Protein AF-A0A843IX58-F1 (afdb_monomer_lite)

pLDDT: mean 81.72, std 13.38, range [40.62, 94.62]

Foldseek 3Di:
DDPPDPPVVVVVVVVVLQVVLQVVLCCCVPVVVADNLLSVLSNLLSQLVVLLVVLVVDDQDDPDDGGPSLVSNVSSLLSNLVSVLSNCVSVDVDDPVVSVVVSVVSVVVSVVVVVVVVVD

Structure (mmCIF, N/CA/C/O backbone):
data_AF-A0A843IX58-F1
#
_entry.id   AF-A0A843IX58-F1
#
loop_
_atom_site.group_PDB
_atom_site.id
_atom_site.type_symbol
_atom_site.label_atom_id
_atom_site.label_alt_id
_atom_site.label_comp_id
_atom_site.label_asym_id
_atom_site.label_entity_id
_atom_site.label_seq_id
_atom_site.pdbx_PDB_ins_code
_atom_site.Cartn_x
_atom_site.Cartn_y
_atom_site.Cartn_z
_atom_site.occupancy
_atom_site.B_iso_or_equiv
_atom_site.auth_seq_id
_atom_site.auth_comp_id
_atom_site.auth_asym_id
_atom_site.auth_atom_id
_atom_site.pdbx_PDB_model_num
ATOM 1 N N . MET A 1 1 ? 12.492 2.583 -31.143 1.00 40.62 1 MET A N 1
ATOM 2 C CA . MET A 1 1 ? 11.849 3.891 -30.896 1.00 40.62 1 MET A CA 1
ATOM 3 C C . MET A 1 1 ? 11.657 3.991 -29.390 1.00 40.62 1 MET A C 1
ATOM 5 O O . MET A 1 1 ? 10.829 3.274 -28.853 1.00 40.62 1 MET A O 1
ATOM 9 N N . SER A 1 2 ? 12.535 4.720 -28.696 1.00 41.97 2 SER A N 1
ATOM 10 C CA . SER A 1 2 ? 12.519 4.797 -27.229 1.00 41.97 2 SER A CA 1
ATOM 11 C C . SER A 1 2 ? 11.331 5.650 -26.789 1.00 41.97 2 SER A C 1
ATOM 13 O O . SER A 1 2 ? 11.304 6.853 -27.039 1.00 41.97 2 SER A O 1
ATOM 15 N N . THR A 1 3 ? 10.318 5.030 -26.188 1.00 48.19 3 THR A N 1
ATOM 16 C CA . THR A 1 3 ? 9.170 5.717 -25.584 1.00 48.19 3 THR A CA 1
ATOM 17 C C . THR A 1 3 ? 9.558 6.238 -24.202 1.00 48.19 3 THR A C 1
ATOM 19 O O . THR A 1 3 ? 9.001 5.840 -23.177 1.00 48.19 3 THR A O 1
ATOM 22 N N . THR A 1 4 ? 10.556 7.116 -24.140 1.00 57.47 4 THR A N 1
ATOM 23 C CA . THR A 1 4 ? 10.865 7.864 -22.924 1.00 57.47 4 THR A CA 1
ATOM 24 C C . THR A 1 4 ? 9.753 8.882 -22.698 1.00 57.47 4 THR A C 1
ATOM 26 O O . THR A 1 4 ? 9.681 9.923 -23.346 1.00 57.47 4 THR A O 1
ATOM 29 N N . ILE A 1 5 ? 8.836 8.564 -21.778 1.00 58.28 5 ILE A N 1
ATOM 30 C CA . ILE A 1 5 ? 7.842 9.525 -21.289 1.00 58.28 5 ILE A CA 1
ATOM 31 C C . ILE A 1 5 ? 8.604 10.777 -20.821 1.00 58.28 5 ILE A C 1
ATOM 33 O O . ILE A 1 5 ? 9.483 10.644 -19.965 1.00 58.28 5 ILE A O 1
ATOM 37 N N . PRO A 1 6 ? 8.287 11.975 -21.345 1.00 60.50 6 PRO A N 1
ATOM 38 C CA . PRO A 1 6 ? 8.971 13.202 -20.966 1.00 60.50 6 PRO A CA 1
ATOM 39 C C . PRO A 1 6 ? 8.951 13.401 -19.449 1.00 60.50 6 PRO A C 1
ATOM 41 O O . PRO A 1 6 ? 7.906 13.219 -18.819 1.00 60.50 6 PRO A O 1
ATOM 44 N N . HIS A 1 7 ? 10.078 13.816 -18.864 1.00 58.00 7 HIS A N 1
ATOM 45 C CA . HIS A 1 7 ? 10.213 13.995 -17.412 1.00 58.00 7 HIS A CA 1
ATOM 46 C C . HIS A 1 7 ? 9.094 14.861 -16.808 1.00 58.00 7 HIS A C 1
ATOM 48 O O . HIS A 1 7 ? 8.560 14.510 -15.761 1.00 58.00 7 HIS A O 1
ATOM 54 N N . TYR A 1 8 ? 8.643 15.908 -17.509 1.00 58.03 8 TYR A N 1
ATOM 55 C CA . TYR A 1 8 ? 7.541 16.763 -17.051 1.00 58.03 8 TYR A CA 1
ATOM 56 C C . TYR A 1 8 ? 6.188 16.031 -16.948 1.00 58.03 8 TYR A C 1
ATOM 58 O O . TYR A 1 8 ? 5.411 16.308 -16.035 1.00 58.03 8 TYR A O 1
ATOM 66 N N . LYS A 1 9 ? 5.908 15.054 -17.828 1.00 65.44 9 LYS A N 1
ATOM 67 C CA . LYS A 1 9 ? 4.682 14.236 -17.758 1.00 65.44 9 LYS A CA 1
ATOM 68 C C . LYS A 1 9 ? 4.724 13.270 -16.575 1.00 65.44 9 LYS A C 1
ATOM 70 O O . LYS A 1 9 ? 3.700 13.056 -15.934 1.00 65.44 9 LYS A O 1
ATOM 75 N N . ARG A 1 10 ? 5.905 12.727 -16.246 1.00 64.06 10 ARG A N 1
ATOM 76 C CA . ARG A 1 10 ? 6.098 11.886 -15.049 1.00 64.06 10 ARG A CA 1
ATOM 77 C C . ARG A 1 10 ? 5.911 12.686 -13.760 1.00 64.06 10 ARG A C 1
ATOM 79 O O . ARG A 1 10 ? 5.235 12.203 -12.858 1.00 64.06 10 ARG A O 1
ATOM 86 N N . THR A 1 11 ? 6.441 13.906 -13.695 1.00 68.19 11 THR A N 1
ATOM 87 C CA . THR A 1 11 ? 6.272 14.792 -12.532 1.00 68.19 11 THR A CA 1
ATOM 88 C C . THR A 1 11 ? 4.810 15.191 -12.324 1.00 68.19 11 THR A C 1
ATOM 90 O O . THR A 1 11 ? 4.328 15.157 -11.195 1.00 68.19 11 THR A O 1
ATOM 93 N N . GLY A 1 12 ? 4.073 15.497 -13.399 1.00 72.69 12 GLY A N 1
ATOM 94 C CA . GLY A 1 12 ? 2.639 15.801 -13.311 1.00 72.69 12 GLY A CA 1
ATOM 95 C C . GLY A 1 12 ? 1.799 14.618 -12.818 1.00 72.69 12 GLY A C 1
ATOM 96 O O . GLY A 1 12 ? 0.912 14.795 -11.988 1.00 72.69 12 GLY A O 1
ATOM 97 N N . LEU A 1 13 ? 2.114 13.401 -13.270 1.00 73.38 13 LEU A N 1
ATOM 98 C CA . LEU A 1 13 ? 1.403 12.184 -12.865 1.00 73.38 13 LEU A CA 1
ATOM 99 C C . LEU A 1 13 ? 1.685 11.813 -11.397 1.00 73.38 13 LEU A C 1
ATOM 101 O O . LEU A 1 13 ? 0.771 11.421 -10.677 1.00 73.38 13 LEU A O 1
ATOM 105 N N . LEU A 1 14 ? 2.924 12.018 -10.935 1.00 72.62 14 LEU A N 1
ATOM 106 C CA . LEU A 1 14 ? 3.316 11.895 -9.525 1.00 72.62 14 LEU A CA 1
ATOM 107 C C . LEU A 1 14 ? 2.566 12.885 -8.631 1.00 72.62 14 LEU A C 1
ATOM 109 O O . LEU A 1 14 ? 1.975 12.487 -7.631 1.00 72.62 14 LEU A O 1
ATOM 113 N N . LEU A 1 15 ? 2.568 14.167 -9.003 1.00 77.88 15 LEU A N 1
ATOM 114 C CA . LEU A 1 15 ? 1.867 15.209 -8.255 1.00 77.88 15 LEU A CA 1
ATOM 115 C C . LEU A 1 15 ? 0.362 14.936 -8.197 1.00 77.88 15 LEU A C 1
ATOM 117 O O . LEU A 1 15 ? -0.223 15.009 -7.121 1.00 77.88 15 LEU A O 1
ATOM 121 N N . GLY A 1 16 ? -0.250 14.547 -9.320 1.00 81.88 16 GLY A N 1
ATOM 122 C CA . GLY A 1 16 ? -1.664 14.175 -9.367 1.00 81.88 16 GLY A CA 1
ATOM 123 C C . GLY A 1 16 ? -1.996 12.993 -8.453 1.00 81.88 16 GLY A C 1
ATOM 124 O O . GLY A 1 16 ? -2.952 13.067 -7.683 1.00 81.88 16 GLY A O 1
ATOM 125 N N . ALA A 1 17 ? -1.182 11.933 -8.476 1.00 81.38 17 ALA A N 1
ATOM 126 C CA . ALA A 1 17 ? -1.374 10.764 -7.618 1.00 81.38 17 ALA A CA 1
ATOM 127 C C . ALA A 1 17 ? -1.228 11.102 -6.124 1.00 81.38 17 ALA A C 1
ATOM 129 O O . ALA A 1 17 ? -2.020 10.631 -5.306 1.00 81.38 17 ALA A O 1
ATOM 130 N N . ILE A 1 18 ? -0.259 11.950 -5.762 1.00 83.12 18 ILE A N 1
ATOM 131 C CA . ILE A 1 18 ? -0.056 12.401 -4.377 1.00 83.12 18 ILE A CA 1
ATOM 132 C C . ILE A 1 18 ? -1.244 13.240 -3.905 1.00 83.12 18 ILE A C 1
ATOM 134 O O . ILE A 1 18 ? -1.791 12.965 -2.839 1.00 83.12 18 ILE A O 1
ATOM 138 N N . ILE A 1 19 ? -1.678 14.222 -4.700 1.00 87.88 19 ILE A N 1
ATOM 139 C CA . ILE A 1 19 ? -2.820 15.083 -4.359 1.00 87.88 19 ILE A CA 1
ATOM 140 C C . ILE A 1 19 ? -4.084 14.241 -4.175 1.00 87.88 19 ILE A C 1
ATOM 142 O O . ILE A 1 19 ? -4.799 14.417 -3.191 1.00 87.88 19 ILE A O 1
ATOM 146 N N . LEU A 1 20 ? -4.332 13.288 -5.077 1.00 88.62 20 LEU A N 1
ATOM 147 C CA . LEU A 1 20 ? -5.486 12.396 -4.987 1.00 88.62 20 LEU A CA 1
ATOM 148 C C . LEU A 1 20 ? -5.424 11.519 -3.731 1.00 88.62 20 LEU A C 1
ATOM 150 O O . LEU A 1 20 ? -6.416 11.393 -3.020 1.00 88.62 20 LEU A O 1
ATOM 154 N N . THR A 1 21 ? -4.251 10.974 -3.409 1.00 88.19 21 THR A N 1
ATOM 155 C CA . THR A 1 21 ? -4.055 10.157 -2.201 1.00 88.19 21 THR A CA 1
ATOM 156 C C . THR A 1 21 ? -4.292 10.969 -0.925 1.00 88.19 21 THR A C 1
ATOM 158 O O . THR A 1 21 ? -4.966 10.499 -0.010 1.00 88.19 21 THR A O 1
ATOM 161 N N . ILE A 1 22 ? -3.786 12.205 -0.868 1.00 88.75 22 ILE A N 1
ATOM 162 C CA . ILE A 1 22 ? -4.009 13.115 0.264 1.00 88.75 22 ILE A CA 1
ATOM 163 C C . ILE A 1 22 ? -5.495 13.462 0.385 1.00 88.75 22 ILE A C 1
ATOM 165 O O . ILE A 1 22 ? -6.032 13.431 1.489 1.00 88.75 22 ILE A O 1
ATOM 169 N N . ALA A 1 23 ? -6.177 13.741 -0.728 1.00 89.75 23 ALA A N 1
ATOM 170 C CA . ALA A 1 23 ? -7.606 14.036 -0.721 1.00 89.75 23 ALA A CA 1
ATOM 171 C C . ALA A 1 23 ? -8.420 12.866 -0.148 1.00 89.75 23 ALA A C 1
ATOM 173 O O . ALA A 1 23 ? -9.252 13.075 0.732 1.00 89.75 23 ALA A O 1
ATOM 174 N N . VAL A 1 24 ? -8.129 11.630 -0.570 1.00 89.12 24 VAL A N 1
ATOM 175 C CA . VAL A 1 24 ? -8.771 10.427 -0.013 1.00 89.12 24 VAL A CA 1
ATOM 176 C C . VAL A 1 24 ? -8.473 10.288 1.481 1.00 89.12 24 VAL A C 1
ATOM 178 O O . VAL A 1 24 ? -9.385 10.019 2.257 1.00 89.12 24 VAL A O 1
ATOM 181 N N . ALA A 1 25 ? -7.234 10.533 1.912 1.00 85.81 25 ALA A N 1
ATOM 182 C CA . ALA A 1 25 ? -6.863 10.450 3.324 1.00 85.81 25 ALA A CA 1
ATOM 183 C C . ALA A 1 25 ? -7.612 11.479 4.191 1.00 85.81 25 ALA A C 1
ATOM 185 O O . ALA A 1 25 ? -8.069 11.144 5.284 1.00 85.81 25 ALA A O 1
ATOM 186 N N . ILE A 1 26 ? -7.785 12.707 3.689 1.00 88.38 26 ILE A N 1
ATOM 187 C CA . ILE A 1 26 ? -8.567 13.756 4.358 1.00 88.38 26 ILE A CA 1
ATOM 188 C C . ILE A 1 26 ? -10.044 13.362 4.434 1.00 88.38 26 ILE A C 1
ATOM 190 O O . ILE A 1 26 ? -10.646 13.524 5.490 1.00 88.38 26 ILE A O 1
ATOM 194 N N . ILE A 1 27 ? -10.621 12.811 3.360 1.00 89.31 27 ILE A N 1
ATOM 195 C CA . ILE A 1 27 ? -12.014 12.331 3.354 1.00 89.31 27 ILE A CA 1
ATOM 196 C C . ILE A 1 27 ? -12.197 11.215 4.390 1.00 89.31 27 ILE A C 1
ATOM 198 O O . ILE A 1 27 ? -13.134 11.272 5.180 1.00 89.31 27 ILE A O 1
ATOM 202 N N . CYS A 1 28 ? -11.292 10.235 4.447 1.00 86.06 28 CYS A N 1
ATOM 203 C CA . CYS A 1 28 ? -11.359 9.175 5.454 1.00 86.06 28 CYS A CA 1
ATOM 204 C C . CYS A 1 28 ? -11.285 9.727 6.883 1.00 86.06 28 CYS A C 1
ATOM 206 O O . CYS A 1 28 ? -12.023 9.272 7.748 1.00 86.06 28 CYS A O 1
ATOM 208 N N . TRP A 1 29 ? -10.426 10.715 7.136 1.00 87.44 29 TRP A N 1
ATOM 209 C CA . TRP A 1 29 ? -10.291 11.297 8.470 1.00 87.44 29 TRP A CA 1
ATOM 210 C C . TRP A 1 29 ? -11.488 12.172 8.865 1.00 87.44 29 TRP A C 1
ATOM 212 O O . TRP A 1 29 ? -12.047 11.988 9.937 1.00 87.44 29 TRP A O 1
ATOM 222 N N . GLN A 1 30 ? -11.879 13.118 8.011 1.00 89.69 30 GLN A N 1
ATOM 223 C CA . GLN A 1 30 ? -12.842 14.168 8.362 1.00 89.69 30 GLN A CA 1
ATOM 224 C C . GLN A 1 30 ? -14.286 13.818 8.001 1.00 89.69 30 GLN A C 1
ATOM 226 O O . GLN A 1 30 ? -15.203 14.231 8.698 1.00 89.69 30 GLN A O 1
ATOM 231 N N . ALA A 1 31 ? -14.517 13.088 6.905 1.00 87.06 31 ALA A N 1
ATOM 232 C CA . ALA A 1 31 ? -15.876 12.772 6.457 1.00 87.06 31 ALA A CA 1
ATOM 233 C C . ALA A 1 31 ? -16.379 11.422 6.983 1.00 87.06 31 ALA A C 1
ATOM 235 O O . ALA A 1 31 ? -17.586 11.240 7.116 1.00 87.06 31 ALA A O 1
ATOM 236 N N . LEU A 1 32 ? -15.474 10.476 7.265 1.00 87.12 32 LEU A N 1
ATOM 237 C CA . LEU A 1 32 ? -15.822 9.158 7.812 1.00 87.12 32 LEU A CA 1
ATOM 238 C C . LEU A 1 32 ? -15.557 9.037 9.321 1.00 87.12 32 LEU A C 1
ATOM 240 O O . LEU A 1 32 ? -15.691 7.940 9.857 1.00 87.12 32 LEU A O 1
ATOM 244 N N . ASP A 1 33 ? -15.166 10.132 9.986 1.00 85.94 33 ASP A N 1
ATOM 245 C CA . ASP A 1 33 ? -14.860 10.188 11.427 1.00 85.94 33 ASP A CA 1
ATOM 246 C C . ASP A 1 33 ? -13.853 9.111 11.889 1.00 85.94 33 ASP A C 1
ATOM 248 O O . ASP A 1 33 ? -13.860 8.632 13.026 1.00 85.94 33 ASP A O 1
ATOM 252 N N . MET A 1 34 ? -12.960 8.690 10.987 1.00 87.50 34 MET A N 1
ATOM 253 C CA . MET A 1 34 ? -11.963 7.672 11.298 1.00 87.50 34 MET A CA 1
ATOM 254 C C . MET A 1 34 ? -10.797 8.265 12.088 1.00 87.50 34 MET A C 1
ATOM 256 O O . MET A 1 34 ? -10.480 9.449 12.001 1.00 87.50 34 MET A O 1
ATOM 260 N N . SER A 1 35 ? -10.085 7.413 12.829 1.00 88.88 35 SER A N 1
ATOM 261 C CA . SER A 1 35 ? -8.887 7.830 13.560 1.00 88.88 35 SER A CA 1
ATOM 262 C C . SER A 1 35 ? -7.854 8.486 12.636 1.00 88.88 35 SER A C 1
ATOM 264 O O . SER A 1 35 ? -7.609 8.006 11.531 1.00 88.88 35 SER A O 1
ATOM 266 N N . PHE A 1 36 ? -7.163 9.521 13.121 1.00 87.25 36 PHE A N 1
ATOM 267 C CA . PHE A 1 36 ? -6.067 10.178 12.396 1.00 87.25 36 PHE A CA 1
ATOM 268 C C . PHE A 1 36 ? -4.989 9.190 11.908 1.00 87.25 36 PHE A C 1
ATOM 270 O O . PHE A 1 36 ? -4.386 9.391 10.856 1.00 87.25 36 PHE A O 1
ATOM 277 N N . TRP A 1 37 ? -4.795 8.069 12.612 1.00 88.06 37 TRP A N 1
ATOM 278 C CA . TRP A 1 37 ? -3.872 6.998 12.215 1.00 88.06 37 TRP A CA 1
ATOM 279 C C . TRP A 1 37 ? -4.230 6.315 10.882 1.00 88.06 37 TRP A C 1
ATOM 281 O O . TRP A 1 37 ? -3.388 5.640 10.289 1.00 88.06 37 TRP A O 1
ATOM 291 N N . VAL A 1 38 ? -5.440 6.522 10.358 1.00 88.44 38 VAL A N 1
ATOM 292 C CA . VAL A 1 38 ? -5.846 6.072 9.019 1.00 88.44 38 VAL A CA 1
ATOM 293 C C . VAL A 1 38 ? -5.143 6.861 7.912 1.00 88.44 38 VAL A C 1
ATOM 295 O O . VAL A 1 38 ? -4.836 6.290 6.867 1.00 88.44 38 VAL A O 1
ATOM 298 N N . VAL A 1 39 ? -4.810 8.135 8.140 1.00 88.69 39 VAL A N 1
ATOM 299 C CA . VAL A 1 39 ? -4.150 9.006 7.151 1.00 88.69 39 VAL A CA 1
ATOM 300 C C . VAL A 1 39 ? -2.838 8.406 6.620 1.00 88.69 39 VAL A C 1
ATOM 302 O O . VAL A 1 39 ? -2.725 8.233 5.403 1.00 88.69 39 VAL A O 1
ATOM 305 N N . PRO A 1 40 ? -1.853 8.025 7.462 1.00 90.31 40 PRO A N 1
ATOM 306 C CA . PRO A 1 40 ? -0.629 7.397 6.967 1.00 90.31 40 PRO A CA 1
ATOM 307 C C . PRO A 1 40 ? -0.893 6.048 6.284 1.00 90.31 40 PRO A C 1
ATOM 309 O O . PRO A 1 40 ? -0.202 5.719 5.323 1.00 90.31 40 PRO A O 1
ATOM 312 N N . CYS A 1 41 ? -1.914 5.292 6.708 1.00 92.00 41 CYS A N 1
ATOM 313 C CA . CYS A 1 41 ? -2.285 4.034 6.055 1.00 92.00 41 CYS A CA 1
ATOM 314 C C . CYS A 1 41 ? -2.750 4.271 4.613 1.00 92.00 41 CYS A C 1
ATOM 316 O O . CYS A 1 41 ? -2.253 3.623 3.694 1.00 92.00 41 CYS A O 1
ATOM 318 N N . VAL A 1 42 ? -3.640 5.243 4.397 1.00 91.56 42 VAL A N 1
ATOM 319 C CA . VAL A 1 42 ? -4.122 5.620 3.058 1.00 91.56 42 VAL A CA 1
ATOM 320 C C . VAL A 1 42 ? -2.974 6.120 2.181 1.00 91.56 42 VAL A C 1
ATOM 322 O O . VAL A 1 42 ? -2.891 5.745 1.011 1.00 91.56 42 VAL A O 1
ATOM 325 N N . ILE A 1 43 ? -2.045 6.899 2.744 1.00 91.00 43 ILE A N 1
ATOM 326 C CA . ILE A 1 43 ? -0.855 7.362 2.016 1.00 91.00 43 ILE A CA 1
ATOM 327 C C . ILE A 1 43 ? 0.008 6.183 1.558 1.00 91.00 43 ILE A C 1
ATOM 329 O O . ILE A 1 43 ? 0.401 6.132 0.392 1.00 91.00 43 ILE A O 1
ATOM 333 N N . LEU A 1 44 ? 0.269 5.211 2.436 1.00 92.81 44 LEU A N 1
ATOM 334 C CA . LEU A 1 44 ? 1.021 4.004 2.084 1.00 92.81 44 LEU A CA 1
ATOM 335 C C . LEU A 1 44 ? 0.317 3.197 0.987 1.00 92.81 44 LEU A C 1
ATOM 337 O O . LEU A 1 44 ? 0.970 2.773 0.034 1.00 92.81 44 LEU A O 1
ATOM 341 N N . VAL A 1 45 ? -1.008 3.041 1.061 1.00 92.69 45 VAL A N 1
ATOM 342 C CA . VAL A 1 45 ? -1.785 2.379 -0.001 1.00 92.69 45 VAL A CA 1
ATOM 343 C C . VAL A 1 45 ? -1.647 3.120 -1.331 1.00 92.69 45 VAL A C 1
ATOM 345 O O . VAL A 1 45 ? -1.377 2.486 -2.352 1.00 92.69 45 VAL A O 1
ATOM 348 N N . GLY A 1 46 ? -1.759 4.450 -1.331 1.00 92.25 46 GLY A N 1
ATOM 349 C CA . GLY A 1 46 ? -1.603 5.267 -2.538 1.00 92.25 46 GLY A CA 1
ATOM 350 C C . GLY A 1 46 ? -0.204 5.173 -3.150 1.00 92.25 46 GLY A C 1
ATOM 351 O O . GLY A 1 46 ? -0.073 4.970 -4.358 1.00 92.25 46 GLY A O 1
ATOM 352 N N . ILE A 1 47 ? 0.849 5.226 -2.326 1.00 90.25 47 ILE A N 1
ATOM 353 C CA . ILE A 1 47 ? 2.236 5.023 -2.780 1.00 90.25 47 ILE A CA 1
ATOM 354 C C . ILE A 1 47 ? 2.401 3.613 -3.360 1.00 90.25 47 ILE A C 1
ATOM 356 O O . ILE A 1 47 ? 2.973 3.456 -4.439 1.00 90.25 47 ILE A O 1
ATOM 360 N N . GLY A 1 48 ? 1.872 2.591 -2.685 1.00 90.69 48 GLY A N 1
ATOM 361 C CA . GLY A 1 48 ? 1.908 1.209 -3.158 1.00 90.69 48 GLY A CA 1
ATOM 362 C C . GLY A 1 48 ? 1.246 1.042 -4.526 1.00 90.69 48 GLY A C 1
ATOM 363 O O . GLY A 1 48 ? 1.866 0.52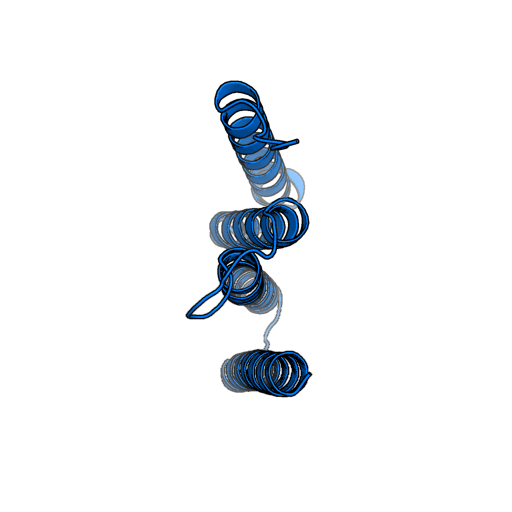9 -5.460 1.00 90.69 48 GLY A O 1
ATOM 364 N N . ALA A 1 49 ? 0.023 1.555 -4.679 1.00 89.19 49 ALA A N 1
ATOM 365 C CA . ALA A 1 49 ? -0.729 1.531 -5.933 1.00 89.19 49 ALA A CA 1
ATOM 366 C C . ALA A 1 49 ? -0.007 2.284 -7.062 1.00 89.19 49 ALA A C 1
ATOM 368 O O . ALA A 1 49 ? 0.021 1.828 -8.210 1.00 89.19 49 ALA A O 1
ATOM 369 N N . PHE A 1 50 ? 0.627 3.411 -6.741 1.00 88.75 50 PHE A N 1
ATOM 370 C CA . PHE A 1 50 ? 1.418 4.179 -7.693 1.00 88.75 50 PHE A CA 1
ATOM 371 C C . PHE A 1 50 ? 2.655 3.409 -8.178 1.00 88.75 50 PHE A C 1
ATOM 373 O O . PHE A 1 50 ? 2.903 3.339 -9.384 1.00 88.75 50 PHE A O 1
ATOM 380 N N . LEU A 1 51 ? 3.414 2.791 -7.268 1.00 87.38 51 LEU A N 1
ATOM 381 C CA . LEU A 1 51 ? 4.584 1.982 -7.624 1.00 87.38 51 LEU A CA 1
ATOM 382 C C . LEU A 1 51 ? 4.182 0.755 -8.457 1.00 87.38 51 LEU A C 1
ATOM 384 O O . LEU A 1 51 ? 4.824 0.465 -9.467 1.00 87.38 51 LEU A O 1
ATOM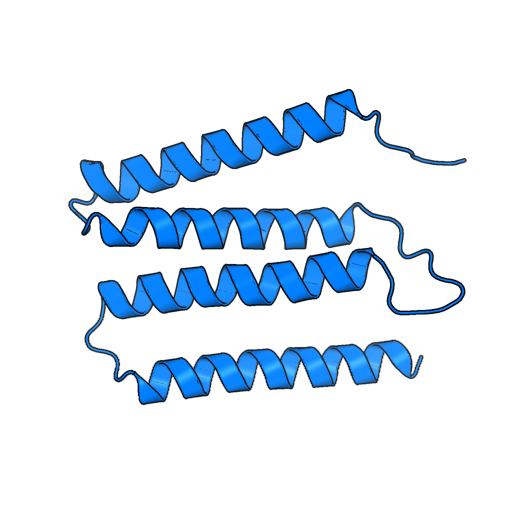 388 N N . ILE A 1 52 ? 3.074 0.092 -8.108 1.00 88.00 52 ILE A N 1
ATOM 389 C CA . ILE A 1 52 ? 2.508 -0.998 -8.919 1.00 88.00 52 ILE A CA 1
ATOM 390 C C . ILE A 1 52 ? 2.160 -0.488 -10.321 1.00 88.00 52 ILE A C 1
ATOM 392 O O . ILE A 1 52 ? 2.557 -1.100 -11.307 1.00 88.00 52 ILE A O 1
ATOM 396 N N . SER A 1 53 ? 1.492 0.658 -10.438 1.00 84.62 53 SER A N 1
ATOM 397 C CA . SER A 1 53 ? 1.143 1.245 -11.740 1.00 84.62 53 SER A CA 1
ATOM 398 C C . SER A 1 53 ? 2.389 1.566 -12.571 1.00 84.62 53 SER A C 1
ATOM 400 O O . SER A 1 53 ? 2.443 1.258 -13.761 1.00 84.62 53 SER A O 1
ATOM 402 N N . MET A 1 54 ? 3.435 2.105 -11.939 1.00 80.88 54 MET A N 1
ATOM 403 C CA . MET A 1 54 ? 4.723 2.369 -12.588 1.00 80.88 54 MET A CA 1
ATOM 404 C C . MET A 1 54 ? 5.406 1.099 -13.102 1.00 80.88 54 MET A C 1
ATOM 406 O O . MET A 1 54 ? 6.074 1.154 -14.136 1.00 80.88 54 MET A O 1
ATOM 410 N N . SER A 1 55 ? 5.206 -0.051 -12.451 1.00 83.31 55 SER A N 1
ATOM 411 C CA . SER A 1 55 ? 5.765 -1.323 -12.925 1.00 83.31 55 SER A CA 1
ATOM 412 C C . SER A 1 55 ? 5.274 -1.720 -14.323 1.00 83.31 55 SER A C 1
ATOM 414 O O . SER A 1 55 ? 6.037 -2.314 -15.081 1.00 83.31 55 SER A O 1
ATOM 416 N N . PHE A 1 56 ? 4.052 -1.336 -14.704 1.00 80.44 56 PHE A N 1
ATOM 417 C CA . PHE A 1 56 ? 3.496 -1.606 -16.036 1.00 80.44 56 PHE A CA 1
ATOM 418 C C . PHE A 1 56 ? 3.943 -0.594 -17.096 1.00 80.44 56 PHE A C 1
ATOM 420 O O . PHE A 1 56 ? 3.867 -0.871 -18.289 1.00 80.44 56 PHE A O 1
ATOM 427 N N . VAL A 1 57 ? 4.401 0.583 -16.666 1.00 78.38 57 VAL A N 1
ATOM 428 C CA . VAL A 1 57 ? 4.798 1.688 -17.549 1.00 78.38 57 VAL A CA 1
ATOM 429 C C . VAL A 1 57 ? 6.295 1.648 -17.870 1.00 78.38 57 VAL A C 1
ATOM 431 O O . VAL A 1 57 ? 6.718 2.100 -18.936 1.00 78.38 57 VAL A O 1
ATOM 434 N N . VAL A 1 58 ? 7.122 1.142 -16.952 1.00 71.31 58 VAL A N 1
ATOM 435 C CA . VAL A 1 58 ? 8.574 1.043 -17.146 1.00 71.31 58 VAL A CA 1
ATOM 436 C C . VAL A 1 58 ? 8.906 -0.198 -17.990 1.00 71.31 58 VAL A C 1
ATOM 438 O O . VAL A 1 58 ? 8.483 -1.296 -17.626 1.00 71.31 58 VAL A O 1
ATOM 441 N N . PRO A 1 59 ? 9.684 -0.062 -19.086 1.00 65.69 59 PRO A N 1
ATOM 442 C CA . PRO A 1 59 ? 10.094 -1.196 -19.908 1.00 65.69 59 PRO A CA 1
ATOM 443 C C . PRO A 1 59 ? 10.806 -2.273 -19.084 1.00 65.69 59 PRO A C 1
ATOM 445 O O . PRO A 1 59 ? 11.651 -1.970 -18.237 1.00 65.69 59 PRO A O 1
ATOM 448 N N . ARG A 1 60 ? 10.498 -3.542 -19.366 1.00 64.38 60 ARG A N 1
ATOM 449 C CA . ARG A 1 60 ? 11.184 -4.714 -18.798 1.00 64.38 60 ARG A CA 1
ATOM 450 C C . ARG A 1 60 ? 12.533 -4.930 -19.491 1.00 64.38 60 ARG A C 1
ATOM 452 O O . ARG A 1 60 ? 12.770 -5.963 -20.100 1.00 64.38 60 ARG A O 1
ATOM 459 N N . GLU A 1 61 ? 13.407 -3.935 -19.462 1.00 55.62 61 GLU A N 1
ATOM 460 C CA . GLU A 1 61 ? 14.749 -4.061 -20.025 1.00 55.62 61 GLU A CA 1
ATOM 461 C C . GLU A 1 61 ? 15.742 -4.334 -18.891 1.00 55.62 61 GLU A C 1
ATOM 463 O O . GLU A 1 61 ? 16.123 -3.432 -18.148 1.00 55.62 61 GLU A O 1
ATOM 468 N N . SER A 1 62 ? 16.169 -5.588 -18.733 1.00 53.75 62 SER A N 1
ATOM 469 C CA . SER A 1 62 ? 17.356 -5.918 -17.938 1.00 53.75 62 SER A CA 1
ATOM 470 C C . SER A 1 62 ? 18.131 -7.046 -18.602 1.00 53.75 62 SER A C 1
ATOM 472 O O . SER A 1 62 ? 17.659 -8.176 -18.669 1.00 53.75 62 SER A O 1
ATOM 474 N N . ARG A 1 63 ? 19.341 -6.738 -19.088 1.00 55.28 63 ARG A N 1
ATOM 475 C CA . ARG A 1 63 ? 20.285 -7.753 -19.582 1.00 55.28 63 ARG A CA 1
ATOM 476 C C . ARG A 1 63 ? 21.048 -8.449 -18.448 1.00 55.28 63 ARG A C 1
ATOM 478 O O . ARG A 1 63 ? 21.572 -9.527 -18.682 1.00 55.28 63 ARG A O 1
ATOM 485 N N . ILE A 1 64 ? 21.106 -7.863 -17.243 1.00 53.94 64 ILE A N 1
ATOM 486 C CA . ILE A 1 64 ? 21.729 -8.437 -16.036 1.00 53.94 64 ILE A CA 1
ATOM 487 C C . ILE A 1 64 ? 21.013 -7.863 -14.790 1.00 53.94 64 ILE A C 1
ATOM 489 O O . ILE A 1 64 ? 20.987 -6.646 -14.619 1.00 53.94 64 ILE A O 1
ATOM 493 N N . GLY A 1 65 ? 20.443 -8.718 -13.929 1.00 58.62 65 GLY A N 1
ATOM 494 C CA . GLY A 1 65 ? 19.764 -8.341 -12.671 1.00 58.62 65 GLY A CA 1
ATOM 495 C C . GLY A 1 65 ? 18.230 -8.200 -12.762 1.00 58.62 65 GLY A C 1
ATOM 496 O O . GLY A 1 65 ? 17.679 -8.268 -13.858 1.00 58.62 65 GLY A O 1
ATOM 497 N N . PRO A 1 66 ? 17.510 -8.037 -11.628 1.00 63.53 66 PRO A N 1
ATOM 498 C CA . PRO A 1 66 ? 16.052 -7.909 -11.638 1.00 63.53 66 PRO A CA 1
ATOM 499 C C . PRO A 1 66 ? 15.619 -6.623 -12.348 1.00 63.53 66 PRO A C 1
ATOM 501 O O . PRO A 1 66 ? 16.163 -5.551 -12.076 1.00 63.53 66 PRO A O 1
ATOM 504 N N . SER A 1 67 ? 14.619 -6.718 -13.227 1.00 71.50 67 SER A N 1
ATOM 505 C CA . SER A 1 67 ? 14.134 -5.561 -13.985 1.00 71.50 67 SER A CA 1
ATOM 506 C C . SER A 1 67 ? 13.629 -4.443 -13.060 1.00 71.50 67 SER A C 1
ATOM 508 O O . SER A 1 67 ? 13.031 -4.705 -12.011 1.00 71.50 67 SER A O 1
ATOM 510 N N . ALA A 1 68 ? 13.827 -3.179 -13.451 1.00 73.19 68 ALA A N 1
ATOM 511 C CA . ALA A 1 68 ? 13.319 -2.029 -12.694 1.00 73.19 68 ALA A CA 1
ATOM 512 C C . ALA A 1 68 ? 11.793 -2.111 -12.482 1.00 73.19 68 ALA A C 1
ATOM 514 O O . ALA A 1 68 ? 11.293 -1.775 -11.411 1.00 73.19 68 ALA A O 1
ATOM 515 N N . SER A 1 69 ? 11.065 -2.645 -13.470 1.00 77.94 69 SER A N 1
ATOM 516 C CA . SER A 1 69 ? 9.635 -2.970 -13.380 1.00 77.94 69 SER A CA 1
ATOM 517 C C . SER A 1 69 ? 9.332 -3.924 -12.212 1.00 77.94 69 SER A C 1
ATOM 519 O O . SER A 1 69 ? 8.474 -3.623 -11.381 1.00 77.94 69 SER A O 1
ATOM 521 N N . SER A 1 70 ? 10.092 -5.014 -12.067 1.00 80.12 70 SER A N 1
ATOM 522 C CA . SER A 1 70 ? 9.931 -5.970 -10.961 1.00 80.12 70 SER A CA 1
ATOM 523 C C . SER A 1 70 ? 10.177 -5.332 -9.591 1.00 80.12 70 SER A C 1
ATOM 525 O O . SER A 1 70 ? 9.461 -5.640 -8.640 1.00 80.12 70 SER A O 1
ATOM 527 N N . TYR A 1 71 ? 11.145 -4.419 -9.478 1.00 82.44 71 TYR A N 1
ATOM 528 C CA . TYR A 1 71 ? 11.386 -3.684 -8.231 1.00 82.44 71 TYR A CA 1
ATOM 529 C C . TYR A 1 71 ? 10.214 -2.777 -7.852 1.00 82.44 71 TYR A C 1
ATOM 531 O O . TYR A 1 71 ? 9.783 -2.793 -6.699 1.00 82.44 71 TYR A O 1
ATOM 539 N N . TYR A 1 72 ? 9.672 -2.017 -8.808 1.00 84.75 72 TYR A N 1
ATOM 540 C CA . TYR A 1 72 ? 8.497 -1.177 -8.566 1.00 84.75 72 TYR A CA 1
ATOM 541 C C . TYR A 1 72 ? 7.274 -2.006 -8.169 1.00 84.75 72 TYR A C 1
ATOM 543 O O . TYR A 1 72 ? 6.556 -1.626 -7.247 1.00 84.75 72 TYR A O 1
ATOM 551 N N . MET A 1 73 ? 7.082 -3.168 -8.798 1.00 86.62 73 MET A N 1
ATOM 552 C CA . MET A 1 73 ? 5.985 -4.075 -8.467 1.00 86.62 73 MET A CA 1
ATOM 553 C C . MET A 1 73 ? 6.121 -4.635 -7.048 1.00 86.62 73 MET A C 1
ATOM 555 O O . MET A 1 73 ? 5.197 -4.501 -6.253 1.00 86.62 73 MET A O 1
ATOM 559 N N . VAL A 1 74 ? 7.276 -5.211 -6.697 1.00 88.94 74 VAL A N 1
ATOM 560 C CA . VAL A 1 74 ? 7.500 -5.815 -5.371 1.00 88.94 74 VAL A CA 1
ATOM 561 C C . VAL A 1 74 ? 7.403 -4.766 -4.267 1.00 88.94 74 VAL A C 1
ATOM 563 O O . VAL A 1 74 ? 6.663 -4.961 -3.304 1.00 88.94 74 VAL A O 1
ATOM 566 N N . ASN A 1 75 ? 8.088 -3.630 -4.418 1.00 89.19 75 ASN A N 1
ATOM 567 C CA . ASN A 1 75 ? 8.034 -2.559 -3.422 1.00 89.19 75 ASN A CA 1
ATOM 568 C C . ASN A 1 75 ? 6.625 -1.974 -3.307 1.00 89.19 75 ASN A C 1
ATOM 570 O O . ASN A 1 75 ? 6.165 -1.706 -2.200 1.00 89.19 75 ASN A O 1
ATOM 574 N N . GLY A 1 76 ? 5.922 -1.817 -4.431 1.00 90.50 76 GLY A N 1
ATOM 575 C CA . GLY A 1 76 ? 4.546 -1.341 -4.442 1.00 90.50 76 GLY A CA 1
ATOM 576 C C . GLY A 1 76 ? 3.587 -2.285 -3.721 1.00 90.50 76 GLY A C 1
ATOM 577 O O . GLY A 1 76 ? 2.793 -1.828 -2.900 1.00 90.50 76 GLY A O 1
ATOM 578 N N . VAL A 1 77 ? 3.708 -3.599 -3.942 1.00 92.56 77 VAL A N 1
ATOM 579 C CA . VAL A 1 77 ? 2.903 -4.600 -3.227 1.00 92.56 77 VAL A CA 1
ATOM 580 C C . VAL A 1 77 ? 3.230 -4.601 -1.737 1.00 92.56 77 VAL A C 1
ATOM 582 O O . VAL A 1 77 ? 2.304 -4.591 -0.932 1.00 92.56 77 VAL A O 1
ATOM 585 N N . ILE A 1 78 ? 4.505 -4.558 -1.342 1.00 93.56 78 ILE A N 1
ATOM 586 C CA . ILE A 1 78 ? 4.896 -4.540 0.079 1.00 93.56 78 ILE A CA 1
ATOM 587 C C . ILE A 1 78 ? 4.341 -3.295 0.777 1.00 93.56 78 ILE A C 1
ATOM 589 O O . ILE A 1 78 ? 3.651 -3.414 1.789 1.00 93.56 78 ILE A O 1
ATOM 593 N N . ILE A 1 79 ? 4.598 -2.107 0.224 1.00 93.81 79 ILE A N 1
ATOM 594 C CA . ILE A 1 79 ? 4.168 -0.831 0.812 1.00 93.81 79 ILE A CA 1
ATOM 595 C C . ILE A 1 79 ? 2.638 -0.747 0.854 1.00 93.81 79 ILE A C 1
ATOM 597 O O . ILE A 1 79 ? 2.069 -0.401 1.891 1.00 93.81 79 ILE A O 1
ATOM 601 N N . GLY A 1 80 ? 1.967 -1.129 -0.237 1.00 92.12 80 GLY A N 1
ATOM 602 C CA . GLY A 1 80 ? 0.508 -1.164 -0.300 1.00 92.12 80 GLY A CA 1
ATOM 603 C C . GLY A 1 80 ? -0.088 -2.132 0.720 1.00 92.12 80 GLY A C 1
ATOM 604 O O . GLY A 1 80 ? -1.031 -1.778 1.421 1.00 92.12 80 GLY A O 1
ATOM 605 N N . THR A 1 81 ? 0.507 -3.316 0.875 1.00 94.06 81 THR A N 1
ATOM 606 C CA . THR A 1 81 ? 0.066 -4.320 1.855 1.00 94.06 81 THR A CA 1
ATOM 607 C C . THR A 1 81 ? 0.219 -3.806 3.281 1.00 94.06 81 THR A C 1
ATOM 609 O O . THR A 1 81 ? -0.705 -3.962 4.070 1.00 94.06 81 THR A O 1
ATOM 612 N N . ILE A 1 82 ? 1.331 -3.145 3.621 1.00 94.62 82 ILE A N 1
ATOM 613 C CA . ILE A 1 82 ? 1.512 -2.532 4.948 1.00 94.62 82 ILE A CA 1
ATOM 614 C C . ILE A 1 82 ? 0.429 -1.477 5.203 1.00 94.62 82 ILE A C 1
ATOM 616 O O . ILE A 1 82 ? -0.160 -1.462 6.282 1.00 94.62 82 ILE A O 1
ATOM 620 N N . GLY A 1 83 ? 0.123 -0.638 4.209 1.00 92.12 83 GLY A N 1
ATOM 621 C CA . GLY A 1 83 ? -0.954 0.348 4.304 1.00 92.12 83 GLY A CA 1
ATOM 622 C C . GLY A 1 83 ? -2.328 -0.291 4.534 1.00 92.12 83 GLY A C 1
ATOM 623 O O . GLY A 1 83 ? -3.050 0.120 5.442 1.00 92.12 83 GLY A O 1
ATOM 624 N N . VAL A 1 84 ? -2.672 -1.335 3.771 1.00 93.44 84 VAL A N 1
ATOM 625 C CA . VAL A 1 84 ? -3.944 -2.065 3.921 1.00 93.44 84 VAL A CA 1
ATOM 626 C C . VAL A 1 84 ? -4.018 -2.772 5.272 1.00 93.44 84 VAL A C 1
ATOM 628 O O . VAL A 1 84 ? -5.031 -2.674 5.956 1.00 93.44 84 VAL A O 1
ATOM 631 N N . LEU A 1 85 ? -2.956 -3.459 5.690 1.00 93.88 85 LEU A N 1
ATOM 632 C CA . LEU A 1 85 ? -2.916 -4.161 6.972 1.00 93.88 85 LEU A CA 1
ATOM 633 C C . LEU A 1 85 ? -2.995 -3.192 8.153 1.00 93.88 85 LEU A C 1
ATOM 635 O O . LEU A 1 85 ? -3.719 -3.466 9.109 1.00 93.88 85 LEU A O 1
ATOM 639 N N . GLY A 1 86 ? -2.314 -2.047 8.070 1.00 91.12 86 GLY A N 1
ATOM 640 C CA . GLY A 1 86 ? -2.444 -0.963 9.042 1.00 91.12 86 GLY A CA 1
ATOM 641 C C . GLY A 1 86 ? -3.881 -0.450 9.120 1.00 91.12 86 GLY A C 1
ATOM 642 O O . GLY A 1 86 ? -4.445 -0.363 10.209 1.00 91.12 86 GLY A O 1
ATOM 643 N N . PHE A 1 87 ? -4.516 -0.213 7.969 1.00 91.25 87 PHE A N 1
ATOM 644 C CA . PHE A 1 87 ? -5.915 0.207 7.903 1.00 91.25 87 PHE A CA 1
ATOM 645 C C . PHE A 1 87 ? -6.863 -0.825 8.526 1.00 91.25 87 PHE A C 1
ATOM 647 O O . PHE A 1 87 ? -7.689 -0.475 9.369 1.00 91.25 87 PHE A O 1
ATOM 654 N N . VAL A 1 88 ? -6.726 -2.102 8.158 1.00 92.12 88 VAL A N 1
ATOM 655 C CA . VAL A 1 88 ? -7.531 -3.196 8.719 1.00 92.12 88 VAL A CA 1
ATOM 656 C C . VAL A 1 88 ? -7.340 -3.262 10.227 1.00 92.12 88 VAL A C 1
ATOM 658 O O . VAL A 1 88 ? -8.321 -3.352 10.957 1.00 92.12 88 VAL A O 1
ATOM 661 N N . LYS A 1 89 ? -6.105 -3.160 10.722 1.00 91.38 89 LYS A N 1
ATOM 662 C CA . LYS A 1 89 ? -5.825 -3.269 12.154 1.00 91.38 89 LYS A CA 1
ATOM 663 C C . LYS A 1 89 ? -6.386 -2.126 12.985 1.00 91.38 89 LYS A C 1
ATOM 665 O O . LYS A 1 89 ? -6.761 -2.351 14.131 1.00 91.38 89 LYS A O 1
ATOM 670 N N . LEU A 1 90 ? -6.427 -0.920 12.428 1.00 90.06 90 LEU A N 1
ATOM 671 C CA . LEU A 1 90 ? -7.003 0.243 13.099 1.00 90.06 90 LEU A CA 1
ATOM 672 C C . LEU A 1 90 ? -8.532 0.184 13.167 1.00 90.06 90 LEU A C 1
ATOM 674 O O . LEU A 1 90 ? -9.111 0.748 14.086 1.00 90.06 90 LEU A O 1
ATOM 678 N N . ASN A 1 91 ? -9.173 -0.499 12.216 1.00 89.12 91 ASN A N 1
ATOM 679 C CA . ASN A 1 91 ? -10.633 -0.591 12.126 1.00 89.12 91 ASN A CA 1
ATOM 680 C C . ASN A 1 91 ? -11.196 -1.932 12.626 1.00 89.12 91 ASN A C 1
ATOM 682 O O . ASN A 1 91 ? -12.407 -2.134 12.614 1.00 89.12 91 ASN A O 1
ATOM 686 N N . THR A 1 92 ? -10.337 -2.869 13.035 1.00 88.75 92 THR A N 1
ATOM 687 C CA . THR A 1 92 ? -10.746 -4.199 13.501 1.00 88.75 92 THR A CA 1
ATOM 688 C C . THR A 1 92 ? -9.917 -4.652 14.697 1.00 88.75 92 THR A C 1
ATOM 690 O O . THR A 1 92 ? -8.719 -4.374 14.802 1.00 88.75 92 THR A O 1
ATOM 693 N N . ASP A 1 93 ? -10.511 -5.477 15.555 1.00 89.12 93 ASP A N 1
ATOM 694 C CA . ASP A 1 93 ? -9.821 -6.116 16.682 1.00 89.12 93 ASP A CA 1
ATOM 695 C C . ASP A 1 93 ? -8.979 -7.332 16.266 1.00 89.12 93 ASP A C 1
ATOM 697 O O . ASP A 1 93 ? -8.736 -8.246 17.054 1.00 89.12 93 ASP A O 1
ATOM 701 N N . LEU A 1 94 ? -8.479 -7.355 15.023 1.00 89.69 94 LEU A N 1
ATOM 702 C CA . LEU A 1 94 ? -7.602 -8.427 14.565 1.00 89.69 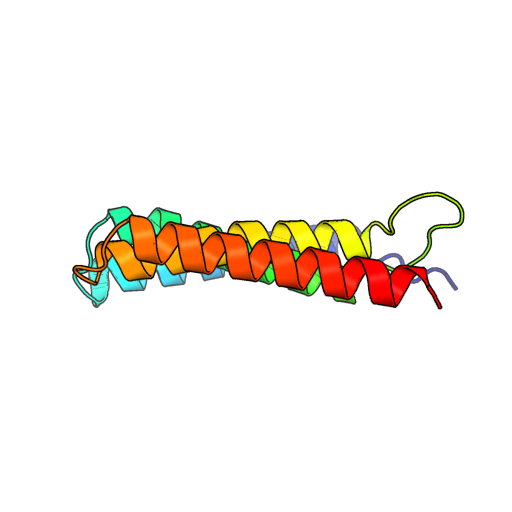94 LEU A CA 1
ATOM 703 C C . LEU A 1 94 ? -6.361 -8.541 15.459 1.00 89.69 94 LEU A C 1
ATOM 705 O O . LEU A 1 94 ? -5.713 -7.542 15.788 1.00 89.69 94 LEU A O 1
ATOM 709 N N . SER A 1 95 ? -6.004 -9.778 15.799 1.00 92.31 95 SER A N 1
ATOM 710 C CA . SER A 1 95 ? -4.761 -10.087 16.501 1.00 92.31 95 SER A CA 1
ATOM 711 C C . SER A 1 95 ? -3.549 -9.754 15.631 1.00 92.31 95 SER A C 1
ATOM 713 O O . SER A 1 95 ? -3.530 -10.035 14.429 1.00 92.31 95 SER A O 1
ATOM 715 N N . TRP A 1 96 ? -2.500 -9.215 16.256 1.00 89.06 96 TRP A N 1
ATOM 716 C CA . TRP A 1 96 ? -1.244 -8.879 15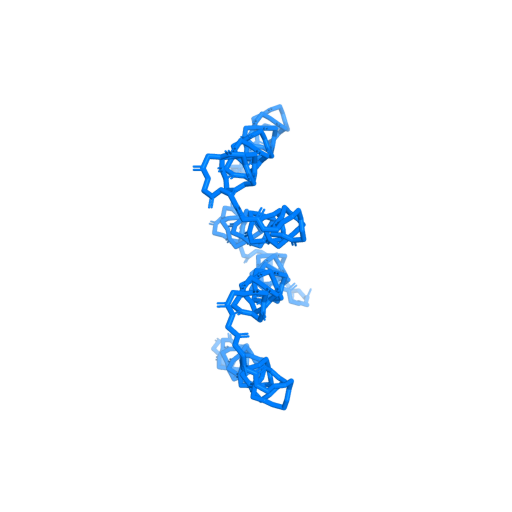.579 1.00 89.06 96 TRP A CA 1
ATOM 717 C C . TRP A 1 96 ? -0.610 -10.093 14.885 1.00 89.06 96 TRP A C 1
ATOM 719 O O . TRP A 1 96 ? -0.032 -9.965 13.808 1.00 89.06 96 TRP A O 1
ATOM 729 N N . TRP A 1 97 ? -0.800 -11.290 15.444 1.00 93.44 97 TRP A N 1
ATOM 730 C CA . TRP A 1 97 ? -0.317 -12.540 14.856 1.00 93.44 97 TRP A CA 1
ATOM 731 C C . TRP A 1 97 ? -0.975 -12.864 13.513 1.00 93.44 97 TRP A C 1
ATOM 733 O O . TRP A 1 97 ? -0.305 -13.356 12.608 1.00 93.44 97 TRP A O 1
ATOM 743 N N . ILE A 1 98 ? -2.263 -12.543 13.354 1.00 91.44 98 ILE A N 1
ATOM 744 C CA . ILE A 1 98 ? -2.991 -12.765 12.097 1.00 91.44 98 ILE A CA 1
ATOM 745 C C . ILE A 1 98 ? -2.452 -11.824 11.014 1.00 91.44 98 ILE A C 1
ATOM 747 O O . ILE A 1 98 ? -2.227 -12.245 9.884 1.00 91.44 98 ILE A O 1
ATOM 751 N N . ILE A 1 99 ? -2.173 -10.569 11.367 1.00 91.06 99 ILE A N 1
ATOM 752 C CA . ILE A 1 99 ? -1.601 -9.580 10.442 1.00 91.06 99 ILE A CA 1
ATOM 753 C C . ILE A 1 99 ? -0.220 -10.017 9.960 1.00 91.06 99 ILE A C 1
ATOM 755 O O . ILE A 1 99 ? 0.056 -9.976 8.761 1.00 91.06 99 ILE A O 1
ATOM 759 N N . VAL A 1 100 ? 0.632 -10.476 10.881 1.00 90.81 100 VAL A N 1
ATOM 760 C CA . VAL A 1 100 ? 1.959 -11.002 10.543 1.00 90.81 100 VAL A CA 1
ATOM 761 C C . VAL A 1 100 ? 1.838 -12.223 9.630 1.00 90.81 100 VAL A C 1
ATOM 763 O O . VAL A 1 100 ? 2.549 -12.299 8.631 1.00 90.81 100 VAL A O 1
ATOM 766 N N . ALA A 1 101 ? 0.911 -13.143 9.912 1.00 93.56 101 ALA A N 1
ATOM 767 C CA . ALA A 1 101 ? 0.675 -14.307 9.062 1.00 93.56 101 ALA A CA 1
ATOM 768 C C . ALA A 1 101 ? 0.253 -13.906 7.638 1.00 93.56 101 ALA A C 1
ATOM 770 O O . ALA A 1 101 ? 0.827 -14.405 6.671 1.00 93.56 101 ALA A O 1
ATOM 771 N N . ILE A 1 102 ? -0.681 -12.959 7.494 1.00 93.50 102 ILE A N 1
ATOM 772 C CA . ILE A 1 102 ? -1.103 -12.443 6.181 1.00 93.50 102 ILE A CA 1
ATOM 773 C C . ILE A 1 102 ? 0.081 -11.805 5.447 1.00 93.50 102 ILE A C 1
ATOM 775 O O . ILE A 1 102 ? 0.300 -12.082 4.269 1.00 93.50 102 ILE A O 1
ATOM 779 N N . PHE A 1 103 ? 0.882 -10.992 6.137 1.00 91.75 103 PHE A N 1
ATOM 780 C CA . PHE A 1 103 ? 2.049 -10.350 5.537 1.00 91.75 103 PHE A CA 1
ATOM 781 C C . PHE A 1 103 ? 3.086 -11.371 5.042 1.00 91.75 103 PHE A C 1
ATOM 783 O O . PHE A 1 103 ? 3.597 -11.251 3.927 1.00 91.75 103 PHE A O 1
ATOM 790 N N . MET A 1 104 ? 3.341 -12.422 5.825 1.00 93.31 104 MET A N 1
ATOM 791 C CA . MET A 1 104 ? 4.228 -13.521 5.435 1.00 93.31 104 MET A CA 1
ATOM 792 C C . MET A 1 104 ? 3.702 -14.289 4.217 1.00 93.31 104 MET A C 1
ATOM 794 O O . MET A 1 104 ? 4.488 -14.626 3.332 1.00 93.31 104 MET A O 1
ATOM 798 N N . ILE A 1 105 ? 2.386 -14.517 4.126 1.00 93.75 105 ILE A N 1
ATOM 799 C CA . ILE A 1 105 ? 1.757 -15.138 2.949 1.00 93.75 105 ILE A CA 1
ATOM 800 C C . ILE A 1 105 ? 1.984 -14.272 1.705 1.00 93.75 105 ILE A C 1
ATOM 802 O O . ILE A 1 105 ? 2.386 -14.795 0.667 1.00 93.75 105 ILE A O 1
ATOM 806 N N . VAL A 1 106 ? 1.799 -12.952 1.801 1.00 92.38 106 VAL A N 1
ATOM 807 C CA . VAL A 1 106 ? 2.046 -12.031 0.677 1.00 92.38 106 VAL A CA 1
ATOM 808 C C . VAL A 1 106 ? 3.504 -12.098 0.217 1.00 92.38 106 VAL A C 1
ATOM 810 O O . VAL A 1 106 ? 3.759 -12.210 -0.983 1.00 92.38 106 VAL A O 1
ATOM 813 N N . ILE A 1 107 ? 4.466 -12.094 1.145 1.00 91.75 107 ILE A N 1
ATOM 814 C CA . ILE A 1 107 ? 5.890 -12.246 0.809 1.00 91.75 107 ILE A CA 1
ATOM 815 C C . ILE A 1 107 ? 6.149 -13.592 0.124 1.00 91.75 107 ILE A C 1
ATOM 817 O O . ILE A 1 107 ? 6.828 -13.629 -0.902 1.00 91.75 107 ILE A O 1
ATOM 821 N N . ALA A 1 108 ? 5.601 -14.687 0.651 1.00 91.50 108 ALA A N 1
ATOM 822 C CA . ALA A 1 108 ? 5.773 -16.016 0.070 1.00 91.50 108 ALA A CA 1
ATOM 823 C C . ALA A 1 108 ? 5.238 -16.081 -1.369 1.00 91.50 108 ALA A C 1
ATOM 825 O O . ALA A 1 108 ? 5.929 -16.575 -2.260 1.00 91.50 108 ALA A O 1
ATOM 826 N N . VAL A 1 109 ? 4.056 -15.512 -1.622 1.00 91.00 109 VAL A N 1
ATOM 827 C CA . VAL 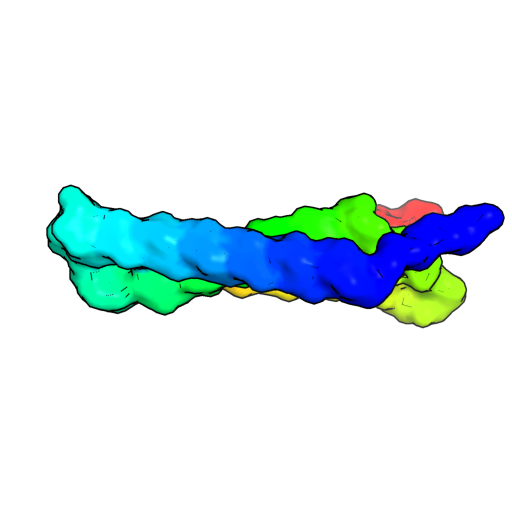A 1 109 ? 3.474 -15.421 -2.969 1.00 91.00 109 VAL A CA 1
ATOM 828 C C . VAL A 1 109 ? 4.370 -14.600 -3.898 1.00 91.00 109 VAL A C 1
ATOM 830 O O . VAL A 1 109 ? 4.650 -15.039 -5.013 1.00 91.00 109 VAL A O 1
ATOM 833 N N . LEU A 1 110 ? 4.880 -13.449 -3.448 1.00 88.00 110 LEU A N 1
ATOM 834 C CA . LEU A 1 110 ? 5.802 -12.630 -4.244 1.00 88.00 110 LEU A CA 1
ATOM 835 C C . LEU A 1 110 ? 7.088 -13.386 -4.604 1.00 88.00 110 LEU A C 1
ATOM 837 O O . LEU A 1 110 ? 7.574 -13.264 -5.730 1.00 88.00 110 LEU A O 1
ATOM 841 N N . LEU A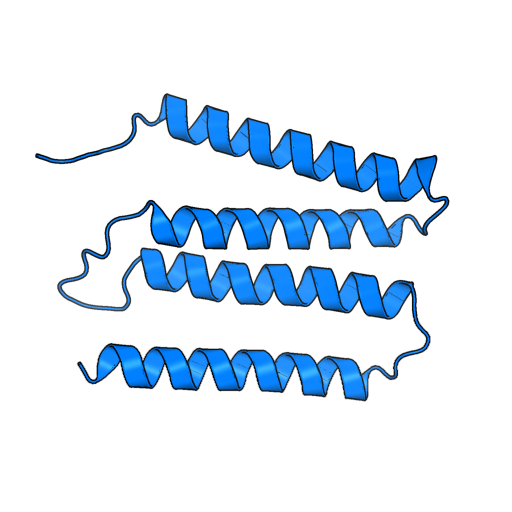 1 111 ? 7.630 -14.176 -3.674 1.00 86.94 111 LEU A N 1
ATOM 842 C CA . LEU A 1 111 ? 8.804 -15.012 -3.925 1.00 86.94 111 LEU A CA 1
ATOM 843 C C . LEU A 1 111 ? 8.505 -16.103 -4.957 1.00 86.94 111 LEU A C 1
ATOM 845 O O . LEU A 1 111 ? 9.283 -16.254 -5.897 1.00 86.94 111 LEU A O 1
ATOM 849 N N . ILE A 1 112 ? 7.375 -16.807 -4.833 1.00 86.81 112 ILE A N 1
ATOM 850 C CA . ILE A 1 112 ? 6.960 -17.844 -5.792 1.00 86.81 112 ILE A CA 1
ATOM 851 C C . ILE A 1 112 ? 6.809 -17.248 -7.195 1.00 86.81 112 ILE A C 1
ATOM 853 O O . ILE A 1 112 ? 7.415 -17.748 -8.141 1.00 86.81 112 ILE A O 1
ATOM 857 N N . VAL A 1 113 ? 6.071 -16.142 -7.332 1.00 84.06 113 VAL A N 1
ATOM 858 C CA . VAL A 1 113 ? 5.859 -15.471 -8.626 1.00 84.06 113 VAL A CA 1
ATOM 859 C C . VAL A 1 113 ? 7.189 -15.038 -9.244 1.00 84.06 113 VAL A C 1
ATOM 861 O O . VAL A 1 113 ? 7.411 -15.230 -10.441 1.00 84.06 113 VAL A O 1
ATOM 864 N N . LYS A 1 114 ? 8.106 -14.494 -8.435 1.00 77.69 114 LYS A N 1
ATOM 865 C CA . LYS A 1 114 ? 9.437 -14.093 -8.903 1.00 77.69 114 LYS A CA 1
ATOM 866 C C . LYS A 1 114 ? 10.265 -15.287 -9.383 1.00 77.69 114 LYS A C 1
ATOM 868 O O . LYS A 1 114 ? 10.945 -15.167 -10.396 1.00 77.69 114 LYS A O 1
ATOM 873 N N . VAL A 1 115 ? 10.215 -16.416 -8.675 1.00 79.44 115 VAL A N 1
ATOM 874 C CA . VAL A 1 115 ? 10.922 -17.644 -9.070 1.00 79.44 115 VAL A CA 1
ATOM 875 C C . VAL A 1 115 ? 10.363 -18.191 -10.381 1.00 79.44 115 VAL A C 1
ATOM 877 O O . VAL A 1 115 ? 11.147 -18.486 -11.274 1.00 79.44 115 VAL A O 1
ATOM 880 N N . MET A 1 116 ? 9.036 -18.253 -10.528 1.00 78.50 116 MET A N 1
ATOM 881 C CA . MET A 1 116 ? 8.393 -18.716 -11.763 1.00 78.50 116 MET A CA 1
ATOM 882 C C . MET A 1 116 ? 8.763 -17.836 -12.961 1.00 78.50 116 MET A C 1
ATOM 884 O O . MET A 1 116 ? 9.135 -18.351 -14.003 1.00 78.50 116 MET A O 1
ATOM 888 N N . THR A 1 117 ? 8.747 -16.511 -12.791 1.00 70.50 117 THR A N 1
ATOM 889 C CA . THR A 1 117 ? 9.040 -15.562 -13.883 1.00 70.50 117 THR A CA 1
ATOM 890 C C . THR A 1 117 ? 10.519 -15.550 -14.294 1.00 70.50 117 THR A C 1
ATOM 892 O O . THR A 1 117 ? 10.839 -15.117 -15.391 1.00 70.50 117 THR A O 1
ATOM 895 N N . ASN A 1 118 ? 11.433 -15.976 -13.416 1.00 63.44 118 ASN A N 1
ATOM 896 C CA . ASN A 1 118 ? 12.869 -16.055 -13.711 1.00 63.44 118 ASN A CA 1
ATOM 897 C C . ASN A 1 118 ? 13.288 -17.385 -14.366 1.00 63.44 118 ASN A C 1
ATOM 899 O O . ASN A 1 118 ? 14.455 -17.522 -14.733 1.00 63.44 118 ASN A O 1
ATOM 903 N N . HIS A 1 119 ? 12.394 -18.375 -14.413 1.00 50.47 119 HIS A N 1
ATOM 904 C CA . HIS A 1 119 ? 12.670 -19.705 -14.961 1.00 50.47 119 HIS A CA 1
ATOM 905 C C . HIS A 1 119 ? 12.262 -19.853 -16.438 1.00 50.47 119 HIS A C 1
ATOM 907 O O . HIS A 1 119 ? 12.607 -20.870 -17.043 1.00 50.47 119 HIS A O 1
ATOM 913 N N . ASP A 1 120 ? 11.576 -18.841 -16.979 1.00 43.44 120 ASP A N 1
ATOM 914 C CA . ASP A 1 120 ? 11.239 -18.646 -18.395 1.00 43.44 120 ASP A CA 1
ATOM 915 C C . ASP A 1 120 ? 12.226 -17.667 -19.060 1.00 43.44 120 ASP A C 1
ATOM 917 O O . ASP A 1 120 ? 12.562 -17.877 -20.249 1.00 43.44 120 ASP A O 1
#

Secondary structure (DSSP, 8-state):
------HHHHHHHHHHHHHHHHHHHHIIIIIS---TTHHHHHHHHHHHHHHHHHHHHS----SSSS-HHHHHHHHHHHHHHHHHHHHHHHHS---HHHHHHHHHHHHHHHHHHHHHHT--

Radius of gyration: 16.88 Å; chains: 1; bounding box: 38×36×48 Å

Sequence (120 aa):
MSTTIPHYKRTGLLLGAIILTIAVAIICWQALDMSFWVVPCVILVGIGAFLISMSFVVPRESRIGPSASSYYMVNGVIIGTIGVLGFVKLNTDLSWWIIVAIFMIVIAVLLIVKVMTNHD